Protein AF-A0A2E8NNI1-F1 (afdb_monomer)

pLDDT: mean 93.96, std 5.28, range [58.5, 98.38]

Foldseek 3Di:
DDPVCVVQQWAQPVRDDDDDPPDDDDDDGHIDGDHPDPDDDDDPPDDDDDDDDDDDDDDDDDDDDPVVDDDDPCHPDDDQSVDDD

Sequence (85 aa):
ARSSLGAKGLILPHSIGTIDSDYRGELFVLMTWIGDSDSYTIKSGERIAQLLISPVPDVSFKEVDLEELSETVRGSGGFGSTGRF

Secondary structure (DSSP, 8-state):
--HHHHTTTEE-TTSS----TT--SPPP---EE-SSSS--PPPTT--------------------GGGSPP-TTTT--TTTT---

Radius of gyration: 20.0 Å; Cα contacts (8 Å, |Δi|>4): 43; chains: 1; bounding box: 37×28×48 Å

Structure (mmCIF, N/CA/C/O backbone):
data_AF-A0A2E8NNI1-F1
#
_entry.id   AF-A0A2E8NNI1-F1
#
loop_
_atom_site.group_PDB
_atom_site.id
_atom_site.type_symbol
_atom_site.label_atom_id
_atom_site.label_alt_id
_atom_site.label_comp_id
_atom_site.label_asym_id
_atom_site.label_entity_id
_atom_si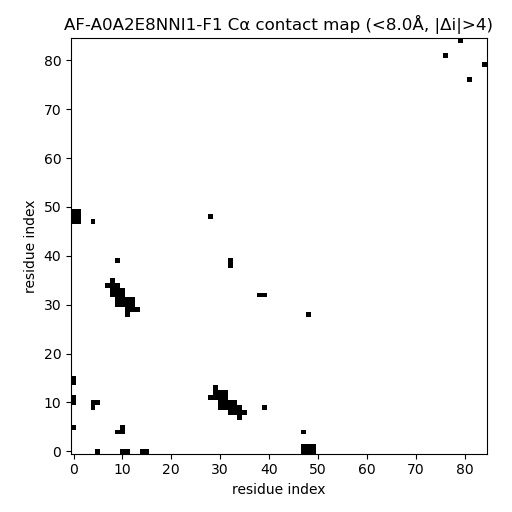te.label_seq_id
_atom_site.pdbx_PDB_ins_code
_atom_site.Cartn_x
_atom_site.Cartn_y
_atom_site.Cartn_z
_atom_site.occupancy
_atom_site.B_iso_or_equiv
_atom_site.auth_seq_id
_atom_site.auth_comp_id
_atom_site.auth_asym_id
_atom_site.auth_atom_id
_atom_site.pdbx_PDB_model_num
ATOM 1 N N . ALA A 1 1 ? 4.710 -3.309 -3.029 1.00 84.75 1 ALA A N 1
ATOM 2 C CA . ALA A 1 1 ? 5.861 -3.280 -3.967 1.00 84.75 1 ALA A CA 1
ATOM 3 C C . ALA A 1 1 ? 6.893 -4.344 -3.584 1.00 84.75 1 ALA A C 1
ATOM 5 O O . ALA A 1 1 ? 6.897 -4.772 -2.434 1.00 84.75 1 ALA A O 1
ATOM 6 N N . ARG A 1 2 ? 7.770 -4.773 -4.503 1.00 94.56 2 ARG A N 1
ATOM 7 C CA . ARG A 1 2 ? 8.967 -5.572 -4.163 1.00 94.56 2 ARG A CA 1
ATOM 8 C C . ARG A 1 2 ? 10.129 -4.623 -3.865 1.00 94.56 2 ARG A C 1
ATOM 10 O O . ARG A 1 2 ? 10.360 -3.712 -4.656 1.00 94.56 2 ARG A O 1
ATOM 17 N N . SER A 1 3 ? 10.874 -4.845 -2.782 1.00 94.62 3 SER A N 1
ATOM 18 C CA . SER A 1 3 ? 11.959 -3.942 -2.353 1.00 94.62 3 SER A CA 1
ATOM 19 C C . SER A 1 3 ? 12.996 -3.688 -3.451 1.00 94.62 3 SER A C 1
ATOM 21 O O . SER A 1 3 ? 13.366 -2.547 -3.694 1.00 94.62 3 SER A O 1
ATOM 23 N N . SER A 1 4 ? 13.395 -4.730 -4.185 1.00 94.81 4 SER A N 1
ATOM 24 C CA . SER A 1 4 ? 14.383 -4.628 -5.264 1.00 94.81 4 SER A CA 1
ATOM 25 C C . SER A 1 4 ? 13.924 -3.798 -6.467 1.00 94.81 4 SER A C 1
ATOM 27 O O . SER A 1 4 ? 14.764 -3.290 -7.199 1.00 94.81 4 SER A O 1
ATOM 29 N N . LEU A 1 5 ? 12.613 -3.706 -6.717 1.00 94.69 5 LEU A N 1
ATOM 30 C CA . LEU A 1 5 ? 12.046 -2.870 -7.783 1.00 94.69 5 LEU A CA 1
ATOM 31 C C . LEU A 1 5 ? 11.811 -1.442 -7.282 1.00 94.69 5 LEU A C 1
ATOM 33 O O . LEU A 1 5 ? 12.153 -0.490 -7.978 1.00 94.69 5 LEU A O 1
ATOM 37 N N . GLY A 1 6 ? 11.337 -1.299 -6.040 1.00 94.81 6 GLY A N 1
ATOM 38 C CA . GLY A 1 6 ? 11.185 0.002 -5.387 1.00 94.81 6 GLY A CA 1
ATOM 39 C C . GLY A 1 6 ? 12.509 0.758 -5.275 1.00 94.81 6 GLY A C 1
ATOM 40 O O . GLY A 1 6 ? 12.556 1.936 -5.602 1.00 94.81 6 GLY A O 1
ATOM 41 N N . ALA A 1 7 ? 13.605 0.070 -4.932 1.00 95.12 7 ALA A N 1
ATOM 42 C CA . ALA A 1 7 ? 14.948 0.658 -4.878 1.00 95.12 7 ALA A CA 1
ATOM 43 C C . ALA A 1 7 ? 15.454 1.181 -6.234 1.00 95.12 7 ALA A C 1
ATOM 45 O O . ALA A 1 7 ? 16.358 2.006 -6.268 1.00 95.12 7 ALA A O 1
ATOM 46 N N . LYS A 1 8 ? 14.884 0.702 -7.348 1.00 94.69 8 LYS A N 1
ATOM 47 C CA . LYS A 1 8 ? 15.196 1.200 -8.693 1.00 94.69 8 LYS A CA 1
ATOM 48 C C . LYS A 1 8 ? 14.304 2.369 -9.114 1.00 94.69 8 LYS A C 1
ATOM 50 O O . LYS A 1 8 ? 14.593 2.970 -10.133 1.00 94.69 8 LYS A O 1
ATOM 55 N N . GLY A 1 9 ? 13.230 2.666 -8.380 1.00 95.56 9 GLY A N 1
ATOM 56 C CA . GLY A 1 9 ? 12.247 3.689 -8.743 1.00 95.56 9 GLY A CA 1
ATOM 57 C C . GLY A 1 9 ? 10.960 3.145 -9.371 1.00 95.56 9 GLY A C 1
ATOM 58 O O . GLY A 1 9 ? 10.128 3.926 -9.816 1.00 95.56 9 GLY A O 1
ATOM 59 N N . LEU A 1 10 ? 10.744 1.825 -9.403 1.00 95.44 10 LEU A N 1
ATOM 60 C CA . LEU A 1 10 ? 9.464 1.256 -9.832 1.00 95.44 10 LEU A CA 1
ATOM 61 C C . LEU A 1 10 ? 8.554 1.057 -8.610 1.00 95.44 10 LEU A C 1
ATOM 63 O O . LEU A 1 10 ? 8.725 0.108 -7.836 1.00 95.44 10 LEU A O 1
ATOM 67 N N . ILE A 1 11 ? 7.596 1.965 -8.431 1.00 94.94 11 ILE A N 1
ATOM 68 C CA . ILE A 1 11 ? 6.766 2.074 -7.222 1.00 94.94 11 ILE A CA 1
ATOM 69 C C . ILE A 1 11 ? 5.280 1.815 -7.498 1.00 94.94 11 ILE A C 1
ATOM 71 O O . ILE A 1 11 ? 4.836 1.802 -8.645 1.00 94.94 11 ILE A O 1
ATOM 75 N N . LEU A 1 12 ? 4.506 1.617 -6.425 1.00 94.44 12 LEU A N 1
ATOM 76 C CA . LEU A 1 12 ? 3.044 1.571 -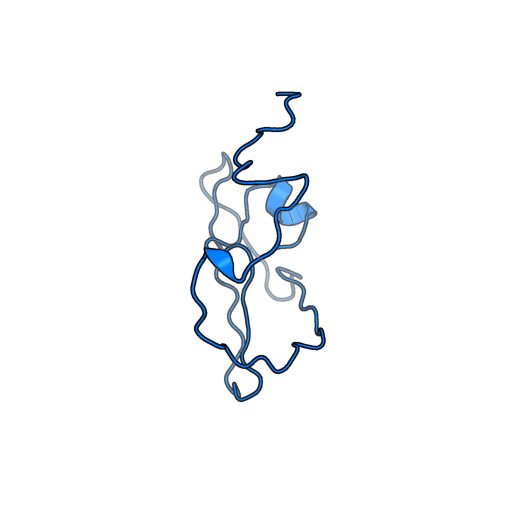6.474 1.00 94.44 12 LEU A CA 1
ATOM 77 C C . LEU A 1 12 ? 2.502 2.946 -6.047 1.00 94.44 12 LEU A C 1
ATOM 79 O O . LEU A 1 12 ? 2.724 3.325 -4.895 1.00 94.44 12 LEU A O 1
ATOM 83 N N . PRO A 1 13 ? 1.787 3.691 -6.910 1.00 94.00 13 PRO A N 1
ATOM 84 C CA . PRO A 1 13 ? 1.333 5.050 -6.590 1.00 94.00 13 PRO A CA 1
ATOM 85 C C . PRO A 1 13 ? 0.307 5.089 -5.448 1.00 94.00 13 PRO A C 1
ATOM 87 O O . PRO A 1 13 ? 0.189 6.083 -4.746 1.00 94.00 13 PRO A O 1
ATOM 90 N N . HIS A 1 14 ? -0.405 3.986 -5.228 1.00 91.62 14 HIS A N 1
ATOM 91 C CA . HIS A 1 14 ? -1.388 3.811 -4.159 1.00 91.62 14 HIS A CA 1
ATOM 92 C C . HIS A 1 14 ? -0.777 3.184 -2.888 1.00 91.62 14 HIS A C 1
ATOM 94 O O . HIS A 1 14 ? -1.508 2.823 -1.972 1.00 91.62 14 HIS A O 1
ATOM 100 N N . SER A 1 15 ? 0.555 3.037 -2.822 1.00 8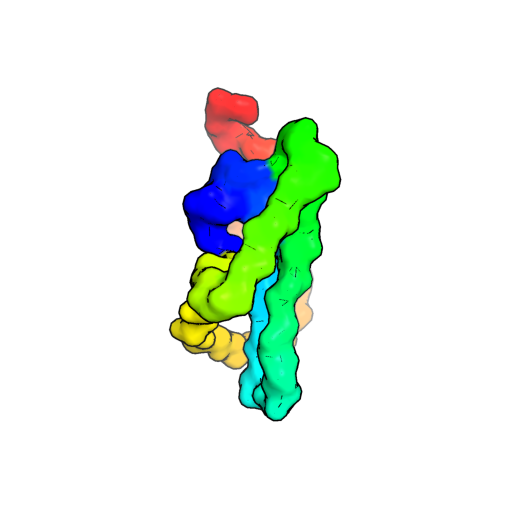8.12 15 SER A N 1
ATOM 101 C CA . SER A 1 15 ? 1.301 2.330 -1.768 1.00 88.12 15 SER A CA 1
ATOM 102 C C . SER A 1 15 ? 0.943 0.841 -1.645 1.00 88.12 15 SER A C 1
ATOM 104 O O . SER A 1 15 ? 1.711 -0.020 -2.092 1.00 88.12 15 SER A O 1
ATOM 106 N N . ILE A 1 16 ? -0.226 0.524 -1.084 1.00 90.94 16 ILE A N 1
ATOM 107 C CA . ILE A 1 16 ? -0.725 -0.835 -0.852 1.00 90.94 16 ILE A CA 1
ATOM 108 C C . ILE A 1 16 ? -2.076 -0.986 -1.546 1.00 90.94 16 ILE A C 1
ATOM 110 O O . ILE A 1 16 ? -3.013 -0.244 -1.265 1.00 90.94 16 ILE A O 1
ATOM 114 N N . GLY A 1 17 ? -2.174 -1.950 -2.461 1.00 93.75 17 GLY A N 1
ATOM 115 C CA . GLY A 1 17 ? -3.442 -2.314 -3.085 1.00 93.75 17 GLY A CA 1
ATOM 116 C C . GLY A 1 17 ? -4.259 -3.165 -2.122 1.00 93.75 17 GLY A C 1
ATOM 117 O O . GLY A 1 17 ? -3.797 -4.231 -1.716 1.00 93.75 17 GLY A O 1
ATOM 118 N N . THR A 1 18 ? -5.451 -2.696 -1.759 1.00 95.19 18 THR A N 1
ATOM 119 C CA . THR A 1 18 ? -6.433 -3.494 -1.015 1.00 95.19 18 THR A CA 1
ATOM 120 C C . THR A 1 18 ? -7.349 -4.170 -2.024 1.00 95.19 18 THR A C 1
ATOM 122 O O . THR A 1 18 ? -7.846 -3.508 -2.931 1.00 95.19 18 THR A O 1
ATOM 125 N N . ILE A 1 19 ? -7.516 -5.484 -1.895 1.00 96.38 19 ILE A N 1
ATOM 126 C CA . ILE A 1 19 ? -8.395 -6.283 -2.750 1.00 96.38 19 ILE A CA 1
ATOM 127 C C . ILE A 1 19 ? -9.544 -6.781 -1.881 1.00 96.38 19 ILE A C 1
ATOM 129 O O . ILE A 1 19 ? -9.305 -7.504 -0.911 1.00 96.38 19 ILE A O 1
ATOM 133 N N . ASP A 1 20 ? -10.765 -6.387 -2.227 1.00 95.75 20 ASP A N 1
ATOM 134 C CA . ASP A 1 20 ? -11.962 -6.757 -1.477 1.00 95.75 20 ASP A CA 1
ATOM 135 C C . ASP A 1 20 ? -12.272 -8.255 -1.599 1.00 95.75 20 ASP A C 1
ATOM 137 O O . ASP A 1 20 ? -11.976 -8.908 -2.605 1.00 95.75 20 ASP A O 1
ATOM 141 N N . SER A 1 21 ? -12.875 -8.820 -0.551 1.00 95.56 21 SER A N 1
ATOM 142 C CA . SER A 1 21 ? -13.130 -10.264 -0.434 1.00 95.56 21 SER A CA 1
ATOM 143 C C . SER A 1 21 ? -14.140 -10.795 -1.461 1.00 95.56 21 SER A C 1
ATOM 145 O O . SER A 1 21 ? -14.153 -11.991 -1.783 1.00 95.56 21 SER A O 1
ATOM 147 N N . ASP A 1 22 ? -14.972 -9.921 -2.017 1.00 96.31 22 ASP A N 1
ATOM 148 C CA . ASP A 1 22 ? -15.966 -10.217 -3.045 1.00 96.31 22 ASP A CA 1
ATOM 149 C C . ASP A 1 22 ? -15.488 -9.890 -4.472 1.00 96.31 22 ASP A C 1
ATOM 151 O O . ASP A 1 22 ? -16.176 -10.234 -5.436 1.00 96.31 22 ASP A O 1
ATOM 155 N N . TYR A 1 23 ? -14.275 -9.351 -4.645 1.00 98.06 23 TYR A N 1
ATOM 156 C CA . TYR A 1 23 ? -13.703 -9.105 -5.966 1.00 98.06 23 TYR A CA 1
ATOM 157 C C . TYR A 1 23 ? -13.432 -10.421 -6.713 1.00 98.06 23 TYR A C 1
ATOM 159 O O . TYR A 1 23 ? -12.878 -11.379 -6.163 1.00 98.06 23 TYR A O 1
ATOM 167 N N . ARG A 1 24 ? -13.841 -10.495 -7.986 1.00 98.25 24 ARG A N 1
ATOM 168 C CA . ARG A 1 24 ? -13.687 -11.689 -8.849 1.00 98.25 24 ARG A CA 1
ATOM 169 C C . ARG A 1 24 ? -13.003 -11.405 -10.188 1.00 98.25 24 ARG A C 1
ATOM 171 O O . ARG A 1 24 ? -12.925 -12.297 -11.027 1.00 98.25 24 ARG A O 1
ATOM 178 N N . GLY A 1 25 ? -12.553 -10.171 -10.404 1.00 98.38 25 GLY A N 1
ATOM 179 C CA . GLY A 1 25 ? -11.888 -9.771 -11.639 1.00 98.38 25 GLY A CA 1
ATOM 180 C C . GLY A 1 25 ? -10.411 -10.161 -11.685 1.00 98.38 25 GLY A C 1
ATOM 181 O O . GLY A 1 25 ? -9.848 -10.708 -10.735 1.00 98.38 25 GLY A O 1
ATOM 182 N N . GLU A 1 26 ? -9.778 -9.843 -12.809 1.00 98.12 26 GLU A N 1
ATOM 183 C CA . GLU A 1 26 ? -8.328 -9.924 -12.953 1.00 98.12 26 GLU A CA 1
ATOM 184 C C . GLU A 1 26 ? -7.636 -8.888 -12.058 1.00 98.12 26 GLU A C 1
ATOM 186 O O . GLU A 1 26 ? -8.059 -7.738 -11.957 1.00 98.12 26 GLU A O 1
ATOM 191 N N . LEU A 1 27 ? -6.547 -9.290 -11.406 1.00 96.75 27 LEU A N 1
ATOM 192 C CA . LEU A 1 27 ? -5.764 -8.386 -10.575 1.00 96.75 27 LEU A CA 1
ATOM 193 C C . LEU A 1 27 ? -4.805 -7.568 -11.439 1.00 96.75 27 LEU A C 1
ATOM 195 O O . LEU A 1 27 ? -3.928 -8.120 -12.102 1.00 96.75 27 LEU A O 1
ATOM 199 N N . PHE A 1 28 ? -4.909 -6.245 -11.349 1.00 95.56 28 PHE A N 1
ATOM 200 C CA . PHE A 1 28 ? -3.985 -5.320 -11.998 1.00 95.56 28 PHE A CA 1
ATOM 201 C C . PHE A 1 28 ? -2.992 -4.739 -10.993 1.00 95.56 28 PHE A C 1
ATOM 203 O O . PHE A 1 28 ? -3.334 -4.419 -9.856 1.00 95.56 28 PHE A O 1
ATOM 210 N N . VAL A 1 29 ? -1.746 -4.554 -11.432 1.00 95.19 29 VAL A N 1
ATOM 211 C CA . VAL A 1 29 ? -0.709 -3.879 -10.647 1.00 95.19 29 VAL A CA 1
ATOM 212 C C . VAL A 1 29 ? -0.491 -2.494 -11.241 1.00 95.19 29 VAL A C 1
ATOM 214 O O . VAL A 1 29 ? 0.143 -2.354 -12.284 1.00 95.19 29 VAL A O 1
ATOM 217 N N . LEU A 1 30 ? -1.001 -1.460 -10.572 1.00 95.19 30 LEU A N 1
ATOM 218 C CA . LEU A 1 30 ? -0.698 -0.079 -10.949 1.00 95.19 30 LEU A CA 1
ATOM 219 C C . LEU A 1 30 ? 0.746 0.235 -10.563 1.00 95.19 30 LEU A C 1
ATOM 221 O O . LEU A 1 30 ? 1.102 0.148 -9.387 1.00 95.19 30 LEU A O 1
ATOM 225 N N . MET A 1 31 ? 1.566 0.608 -11.541 1.00 94.50 31 MET A N 1
ATOM 226 C 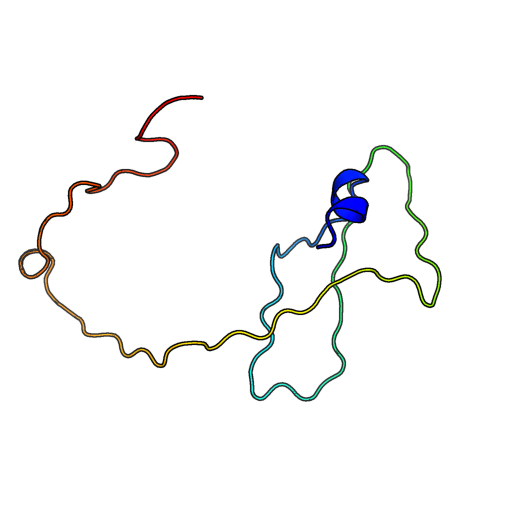CA . MET A 1 31 ? 2.974 0.934 -11.331 1.00 94.50 31 MET A CA 1
ATOM 227 C C . MET A 1 31 ? 3.300 2.313 -11.889 1.00 94.50 31 MET A C 1
ATOM 229 O O . MET A 1 31 ? 2.748 2.736 -12.904 1.00 94.50 31 MET A O 1
ATOM 233 N N . THR A 1 32 ? 4.240 2.989 -11.239 1.00 95.62 32 THR A N 1
ATOM 234 C CA . THR A 1 32 ? 4.805 4.254 -11.706 1.00 95.62 32 THR A CA 1
ATOM 235 C C . THR A 1 32 ? 6.320 4.150 -11.687 1.00 95.62 32 THR A C 1
ATOM 237 O O . THR A 1 32 ? 6.906 3.640 -10.729 1.00 95.62 32 THR A O 1
ATOM 240 N N . TRP A 1 33 ? 6.943 4.616 -12.764 1.00 96.50 33 TRP A N 1
ATOM 241 C CA . TRP A 1 33 ? 8.385 4.758 -12.859 1.00 96.50 33 TRP A CA 1
ATOM 242 C C . TRP A 1 33 ? 8.795 6.161 -12.402 1.00 96.50 33 TRP A C 1
ATOM 244 O O . TRP A 1 33 ? 8.306 7.147 -12.946 1.00 96.50 33 TRP A O 1
ATOM 254 N N . ILE A 1 34 ? 9.662 6.229 -11.392 1.00 96.50 34 ILE A N 1
ATOM 255 C CA . ILE A 1 34 ? 10.203 7.468 -10.807 1.00 96.50 34 ILE A CA 1
ATOM 256 C C . ILE A 1 34 ? 11.737 7.444 -10.702 1.00 96.50 34 ILE A C 1
ATOM 258 O O . ILE A 1 34 ? 12.307 8.197 -9.919 1.00 96.50 34 ILE A O 1
ATOM 262 N N . GLY A 1 35 ? 12.402 6.520 -11.399 1.00 95.44 35 GLY A N 1
ATOM 263 C CA . GLY A 1 35 ? 13.864 6.465 -11.415 1.00 95.44 35 GLY A CA 1
ATOM 264 C C . GLY A 1 35 ? 14.471 7.463 -12.403 1.00 95.44 35 GLY A C 1
ATOM 265 O O . GLY A 1 35 ? 13.768 8.031 -13.234 1.00 95.44 35 GLY A O 1
ATOM 266 N N . ASP A 1 36 ? 15.791 7.634 -12.327 1.00 95.19 36 ASP A N 1
ATOM 267 C CA . ASP A 1 36 ? 16.516 8.689 -13.056 1.00 95.19 36 ASP A CA 1
ATOM 268 C C . ASP A 1 36 ? 16.613 8.469 -14.577 1.00 95.19 36 ASP A C 1
ATOM 270 O O . ASP A 1 36 ? 16.950 9.392 -15.314 1.00 95.19 36 ASP A O 1
ATOM 274 N N . SER A 1 37 ? 16.361 7.251 -15.069 1.00 95.19 37 SER A N 1
ATOM 275 C CA . SER A 1 37 ? 16.354 6.967 -16.509 1.00 95.19 37 SER A CA 1
ATOM 276 C C . SER A 1 37 ? 15.010 7.297 -17.152 1.00 95.19 37 SER A C 1
ATOM 278 O O . SER A 1 37 ? 13.972 7.257 -16.500 1.00 95.19 37 SER A O 1
ATOM 280 N N . ASP A 1 38 ? 15.005 7.506 -18.470 1.00 95.88 38 ASP A N 1
ATOM 281 C CA . ASP A 1 38 ? 13.781 7.836 -19.218 1.00 95.88 38 ASP A CA 1
ATOM 282 C C . ASP A 1 38 ? 12.692 6.752 -19.124 1.00 95.88 38 ASP A C 1
ATOM 284 O O . ASP A 1 38 ? 11.502 7.034 -19.243 1.00 95.88 38 ASP A O 1
ATOM 288 N N . SER A 1 39 ? 13.081 5.484 -18.939 1.00 95.69 39 SER A N 1
ATOM 289 C CA . SER A 1 39 ? 12.139 4.368 -18.827 1.00 95.69 39 SER A CA 1
ATOM 290 C C . SER A 1 39 ? 12.707 3.169 -18.063 1.00 95.69 39 SER A C 1
ATOM 292 O O . SER A 1 39 ? 13.917 3.054 -17.850 1.00 95.69 39 SER A O 1
ATOM 294 N N . TYR A 1 40 ? 11.811 2.247 -17.698 1.00 95.00 40 TYR A N 1
ATOM 295 C CA . TYR A 1 40 ? 12.120 0.912 -17.186 1.00 95.00 40 TYR A CA 1
ATOM 296 C C . TYR A 1 40 ? 11.300 -0.134 -17.951 1.00 95.00 40 TYR A C 1
ATOM 298 O O . TYR A 1 40 ? 10.083 -0.004 -18.072 1.00 95.00 40 TYR A O 1
ATOM 306 N N . THR A 1 41 ? 11.947 -1.183 -18.467 1.00 95.75 41 THR A N 1
ATOM 307 C CA . THR A 1 41 ? 11.269 -2.249 -19.226 1.00 95.75 41 THR A CA 1
ATOM 308 C C . THR A 1 41 ? 10.998 -3.454 -18.334 1.00 95.75 41 THR A C 1
ATOM 310 O O . THR A 1 41 ? 11.927 -4.032 -17.775 1.00 95.75 41 THR A O 1
ATOM 313 N N . ILE A 1 42 ? 9.734 -3.869 -18.264 1.00 94.94 42 ILE A N 1
ATOM 314 C CA . ILE A 1 42 ? 9.302 -5.096 -17.587 1.00 94.94 42 ILE A CA 1
ATOM 315 C C . ILE A 1 42 ? 9.128 -6.186 -18.640 1.00 94.94 42 ILE A C 1
ATOM 317 O O . ILE A 1 42 ? 8.449 -5.978 -19.648 1.00 94.94 42 ILE A O 1
ATOM 321 N N . LYS A 1 43 ? 9.724 -7.358 -18.416 1.00 96.62 43 LYS A N 1
ATOM 322 C CA . LYS A 1 43 ? 9.539 -8.506 -19.318 1.00 96.62 43 LYS A CA 1
ATOM 323 C C . LYS A 1 43 ? 8.355 -9.361 -18.875 1.00 96.62 43 LYS A C 1
ATOM 325 O O . LYS A 1 43 ? 8.096 -9.513 -17.683 1.00 96.62 43 LYS A O 1
ATOM 330 N N . SER A 1 44 ? 7.664 -9.974 -19.836 1.00 97.38 44 SER A N 1
ATOM 331 C CA . SER A 1 44 ? 6.625 -10.963 -19.526 1.00 97.38 44 SER A CA 1
ATOM 332 C C . SER A 1 44 ? 7.198 -12.096 -18.665 1.00 97.38 44 SER A C 1
ATOM 334 O O . SER A 1 44 ? 8.314 -12.562 -18.904 1.00 97.38 44 SER A O 1
ATOM 336 N N . GLY A 1 45 ? 6.453 -12.498 -17.633 1.00 96.50 45 GLY A N 1
ATOM 337 C CA . GLY A 1 45 ? 6.887 -13.474 -16.629 1.00 96.50 45 GLY A CA 1
ATOM 338 C C . GLY A 1 45 ? 7.761 -12.905 -15.503 1.00 96.50 45 GLY A C 1
ATOM 339 O O . GLY A 1 45 ? 8.089 -13.630 -14.561 1.00 96.50 45 GLY A O 1
ATOM 340 N N . GLU A 1 46 ? 8.133 -11.621 -15.542 1.00 96.06 46 GLU A N 1
ATOM 341 C CA . GLU A 1 46 ? 8.847 -10.989 -14.434 1.00 96.06 46 GLU A CA 1
ATOM 342 C C . GLU A 1 46 ? 7.939 -10.837 -13.203 1.00 96.06 46 GLU A C 1
ATOM 344 O O . GLU A 1 46 ? 6.776 -10.446 -13.278 1.00 96.06 46 GLU A O 1
ATOM 349 N N . ARG A 1 47 ? 8.490 -11.125 -12.021 1.00 96.69 47 ARG A N 1
ATOM 350 C CA . ARG A 1 47 ? 7.779 -10.941 -10.751 1.00 96.69 47 ARG A CA 1
ATOM 351 C C . ARG A 1 47 ? 7.767 -9.457 -10.382 1.00 96.69 47 ARG A C 1
ATOM 353 O O . ARG A 1 47 ? 8.781 -8.951 -9.901 1.00 96.69 47 ARG A O 1
ATOM 360 N N . ILE A 1 48 ? 6.634 -8.779 -10.543 1.00 95.38 48 ILE A N 1
ATOM 361 C CA . ILE A 1 48 ? 6.525 -7.318 -10.337 1.00 95.38 48 ILE A CA 1
ATOM 362 C C . ILE A 1 48 ? 5.860 -6.899 -9.021 1.00 95.38 48 ILE A C 1
ATOM 364 O O . ILE A 1 48 ? 6.084 -5.796 -8.523 1.00 95.38 48 ILE A O 1
ATOM 368 N N . ALA A 1 49 ? 5.096 -7.796 -8.407 1.00 95.75 49 ALA A N 1
ATOM 369 C CA . ALA A 1 49 ? 4.369 -7.549 -7.171 1.00 95.75 49 ALA A CA 1
ATOM 370 C C . ALA A 1 49 ? 4.441 -8.765 -6.240 1.00 95.75 49 ALA A C 1
ATOM 372 O O . ALA A 1 49 ? 5.078 -9.774 -6.545 1.00 95.75 49 ALA A O 1
ATOM 373 N N . GLN A 1 50 ? 3.824 -8.623 -5.075 1.00 95.50 50 GLN A N 1
ATOM 374 C CA . GLN A 1 50 ? 3.617 -9.677 -4.092 1.00 95.50 50 GLN A CA 1
ATOM 375 C C . GLN A 1 50 ? 2.248 -9.452 -3.450 1.00 95.50 50 GLN A C 1
ATOM 377 O O . GLN A 1 50 ? 1.845 -8.299 -3.291 1.00 95.50 50 GLN A O 1
ATOM 382 N N . LEU A 1 51 ? 1.557 -10.537 -3.106 1.00 96.31 51 LEU A N 1
ATOM 383 C CA . LEU A 1 51 ? 0.246 -10.522 -2.464 1.00 96.31 51 LEU A CA 1
ATOM 384 C C . LEU A 1 51 ? 0.383 -11.077 -1.046 1.00 96.31 51 LEU A C 1
ATOM 386 O O . LEU A 1 51 ? 1.042 -12.097 -0.847 1.00 96.31 51 LEU A O 1
ATOM 390 N N . LEU A 1 52 ? -0.246 -10.411 -0.082 1.00 96.06 52 LEU A N 1
ATOM 391 C CA . LEU A 1 52 ? -0.386 -10.891 1.287 1.00 96.06 52 LEU A CA 1
ATOM 392 C C . LEU A 1 52 ? -1.872 -11.115 1.562 1.00 96.06 52 LEU A C 1
ATOM 394 O O . LEU A 1 52 ? -2.687 -10.249 1.257 1.00 96.06 52 LEU A O 1
ATOM 398 N N . ILE A 1 53 ? -2.206 -12.257 2.155 1.00 96.25 53 ILE A N 1
ATOM 399 C CA . ILE A 1 53 ? -3.553 -12.552 2.643 1.00 96.25 53 ILE A CA 1
ATOM 400 C C . ILE A 1 53 ? -3.495 -12.471 4.165 1.00 96.25 53 ILE A C 1
ATOM 402 O O . ILE A 1 53 ? -2.700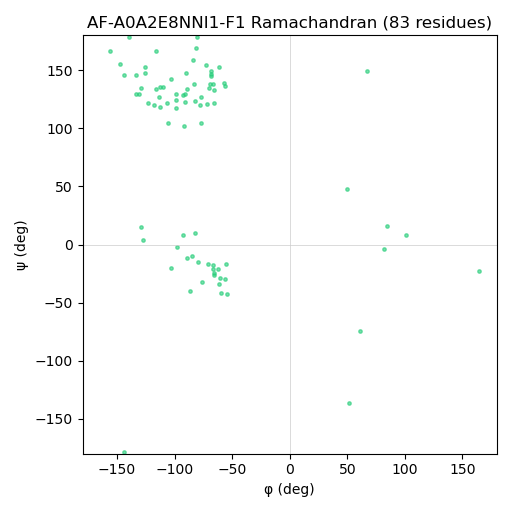 -13.172 4.789 1.00 96.25 53 ILE A O 1
ATOM 406 N N . SER A 1 54 ? -4.309 -11.597 4.751 1.00 95.38 54 SER A N 1
ATOM 407 C CA . SER A 1 54 ? -4.375 -11.378 6.196 1.00 95.38 54 SER A CA 1
ATOM 408 C C . SER A 1 54 ? -5.834 -11.350 6.649 1.00 95.38 54 SER A C 1
ATOM 410 O O . SER A 1 54 ? -6.673 -10.843 5.903 1.00 95.38 54 SER A O 1
ATOM 412 N N . PRO A 1 55 ? -6.155 -11.840 7.861 1.00 95.69 55 PRO A N 1
ATOM 413 C CA . PRO A 1 55 ? -7.455 -11.596 8.472 1.00 95.69 55 PRO A CA 1
ATOM 414 C C . PRO A 1 55 ? -7.719 -10.092 8.602 1.00 95.69 55 PRO A C 1
ATOM 416 O O . PRO A 1 55 ? -6.818 -9.334 8.972 1.00 95.69 55 PRO A O 1
ATOM 419 N N . VAL A 1 56 ? -8.956 -9.685 8.325 1.00 94.56 56 VAL A N 1
ATOM 420 C CA . VAL A 1 56 ? -9.469 -8.334 8.581 1.00 94.56 56 VAL A CA 1
ATOM 421 C C . VAL A 1 56 ? -10.538 -8.463 9.668 1.00 94.56 56 VAL A C 1
ATOM 423 O O . VAL A 1 56 ? -11.414 -9.319 9.525 1.00 94.56 56 VAL A O 1
ATOM 426 N N . PRO A 1 57 ? -10.457 -7.701 10.775 1.00 94.31 57 PRO A N 1
ATOM 427 C CA . PRO A 1 57 ? -11.467 -7.765 11.822 1.00 94.31 57 PRO A CA 1
ATOM 428 C C . PRO A 1 57 ? -12.792 -7.188 11.325 1.00 94.31 57 PRO A C 1
ATOM 430 O O . PRO A 1 57 ? -12.810 -6.206 10.585 1.00 94.31 57 PRO A O 1
ATOM 433 N N . ASP A 1 58 ? -13.891 -7.775 11.785 1.00 94.50 58 ASP A N 1
ATOM 434 C CA . ASP A 1 58 ? -15.208 -7.159 11.670 1.00 94.50 58 ASP A CA 1
ATOM 435 C C . ASP A 1 58 ? -15.337 -6.066 12.742 1.00 94.50 58 ASP A C 1
ATOM 437 O O . ASP A 1 58 ? -15.041 -6.306 13.918 1.00 94.50 58 ASP A O 1
ATOM 441 N N . VAL A 1 59 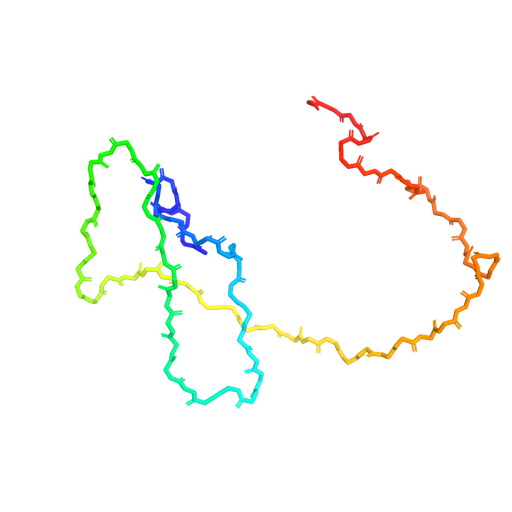? -15.697 -4.848 12.334 1.00 95.50 59 VAL A N 1
ATOM 442 C CA . VAL A 1 59 ? -15.693 -3.659 13.196 1.00 95.50 59 VAL A CA 1
ATOM 443 C C . VAL A 1 59 ? -16.999 -2.894 13.028 1.00 95.50 59 VAL A C 1
ATOM 445 O O . VAL A 1 59 ? -17.384 -2.525 11.922 1.00 95.50 59 VAL A O 1
ATOM 448 N N . SER A 1 60 ? -17.637 -2.572 14.153 1.00 96.69 60 SER A N 1
ATOM 449 C CA . SER A 1 60 ? -18.751 -1.628 14.234 1.00 96.69 60 SER A CA 1
ATOM 450 C C . SER A 1 60 ? -18.316 -0.355 14.955 1.00 96.69 60 SER A C 1
ATOM 452 O O . SER A 1 60 ? -17.694 -0.430 16.017 1.00 96.69 60 SER A O 1
ATOM 454 N N . PHE A 1 61 ? -18.692 0.8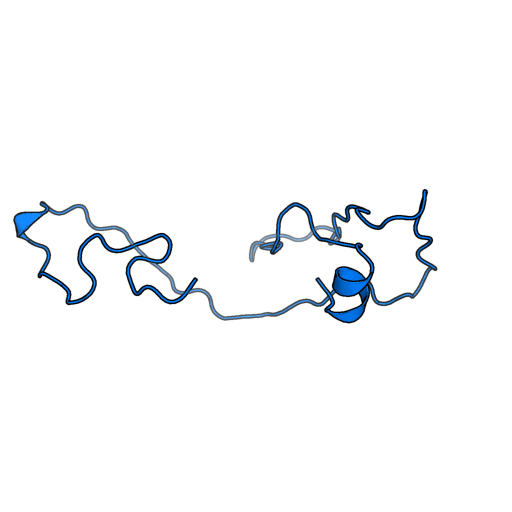09 14.431 1.00 95.88 61 PHE A N 1
ATOM 455 C CA . PHE A 1 61 ? -18.474 2.080 15.118 1.00 95.88 61 PHE A CA 1
ATOM 456 C C . PHE A 1 61 ? -19.590 2.354 16.133 1.00 95.88 61 PHE A C 1
ATOM 458 O O . PHE A 1 61 ? -20.767 2.141 15.840 1.00 95.88 61 PHE A O 1
ATOM 465 N N . LYS A 1 62 ? -19.213 2.850 17.316 1.00 96.12 62 LYS A N 1
ATOM 466 C CA . LYS A 1 62 ? -20.124 3.418 18.316 1.00 96.12 62 LYS A CA 1
ATOM 467 C C . LYS A 1 62 ? -19.742 4.881 18.521 1.00 96.12 62 LYS A C 1
ATOM 469 O O . LYS A 1 62 ? -18.612 5.162 18.906 1.00 96.12 62 LYS A O 1
ATOM 474 N N . GLU A 1 63 ? -20.676 5.781 18.252 1.00 97.38 63 GLU A N 1
ATOM 475 C CA . GLU A 1 63 ? -20.523 7.207 18.544 1.00 97.38 63 GLU A CA 1
ATOM 476 C C . GLU A 1 63 ? -20.570 7.435 20.064 1.00 97.38 63 GLU A C 1
ATOM 478 O O . GLU A 1 63 ? -21.390 6.823 20.755 1.00 97.38 63 GLU A O 1
ATOM 483 N N . VAL A 1 64 ? -19.644 8.249 20.577 1.00 97.12 64 VAL A N 1
ATOM 484 C CA . VAL A 1 64 ? -19.472 8.586 22.001 1.00 97.12 64 VAL A CA 1
ATOM 485 C C . VAL A 1 64 ? -18.963 10.020 22.124 1.00 97.12 64 VAL A C 1
ATOM 487 O O . VAL A 1 64 ? -18.310 10.518 21.198 1.00 97.12 64 VAL A O 1
ATOM 490 N N . ASP A 1 65 ? -19.217 10.654 23.265 1.00 97.38 65 ASP A N 1
ATOM 491 C CA . ASP A 1 65 ? -18.638 11.960 23.583 1.00 97.38 65 ASP A CA 1
ATOM 492 C C . ASP A 1 65 ? -17.135 11.826 23.905 1.00 97.38 65 ASP A C 1
ATOM 494 O O . ASP A 1 65 ? -16.653 10.768 24.325 1.00 97.38 65 ASP A O 1
ATOM 498 N N . LEU A 1 66 ? -16.358 12.897 23.705 1.00 92.75 66 LEU A N 1
ATOM 499 C CA . LEU A 1 66 ? -14.903 12.867 23.925 1.00 92.75 66 LEU A CA 1
ATOM 500 C C . LEU A 1 66 ? -14.548 12.555 25.383 1.00 92.75 66 LEU A C 1
ATOM 502 O O . LEU A 1 66 ? -13.553 11.879 25.641 1.00 92.75 66 LEU A O 1
ATOM 506 N N . GLU A 1 67 ? -15.368 13.018 26.323 1.00 94.56 67 GLU A N 1
ATOM 507 C CA . GLU A 1 67 ? -15.199 12.825 27.762 1.00 94.56 67 GLU A CA 1
ATOM 508 C C . GLU A 1 67 ? -15.365 11.355 28.192 1.00 94.56 67 GLU A C 1
ATOM 510 O O . GLU A 1 67 ? -14.914 10.980 29.275 1.00 94.56 67 GLU A O 1
ATOM 515 N N . GLU A 1 68 ? -15.978 10.509 27.355 1.00 96.12 68 GLU A N 1
ATOM 516 C CA . GLU A 1 68 ? -16.108 9.066 27.601 1.00 96.12 68 GLU A CA 1
ATOM 517 C C . GLU A 1 68 ? -14.824 8.285 27.263 1.00 96.12 68 GLU A C 1
ATOM 519 O O . GLU A 1 68 ? -14.677 7.124 27.659 1.00 96.12 68 GLU A O 1
ATOM 524 N N . LEU A 1 69 ? -13.885 8.892 26.531 1.00 95.31 69 LEU A N 1
ATOM 525 C CA . LEU A 1 69 ? -12.625 8.262 26.141 1.00 95.31 69 LEU A CA 1
ATOM 526 C C . LEU A 1 69 ? -11.531 8.541 27.179 1.00 95.31 69 LEU A C 1
ATOM 528 O O . LEU A 1 69 ? -11.257 9.680 27.546 1.00 95.31 69 LEU A O 1
ATOM 532 N N . SER A 1 70 ? -10.844 7.488 27.627 1.00 95.06 70 SER A N 1
ATOM 533 C CA . SER A 1 70 ? -9.705 7.623 28.541 1.00 95.06 70 SER A CA 1
ATOM 534 C C . SER A 1 70 ? -8.502 8.293 27.869 1.00 95.06 70 SER A C 1
ATOM 536 O O . SER A 1 70 ? -8.204 8.016 26.704 1.00 95.06 70 SER A O 1
ATOM 538 N N . GLU A 1 71 ? -7.732 9.069 28.632 1.00 95.19 71 GLU A N 1
ATOM 539 C CA . GLU A 1 71 ? -6.452 9.608 28.167 1.00 95.19 71 GLU A CA 1
ATOM 540 C C . GLU A 1 71 ? -5.442 8.498 27.827 1.00 95.19 71 GLU A C 1
ATOM 542 O O . GLU A 1 71 ? -5.450 7.403 28.395 1.00 95.19 71 GLU A O 1
ATOM 547 N N . THR A 1 72 ? -4.523 8.794 26.906 1.00 95.31 72 THR A N 1
ATOM 548 C CA . THR A 1 72 ? -3.412 7.899 26.561 1.00 95.31 72 THR A CA 1
ATOM 549 C C . THR A 1 72 ? -2.086 8.630 26.697 1.00 95.31 72 THR A C 1
ATOM 551 O O . THR A 1 72 ? -2.007 9.833 26.463 1.00 95.31 72 THR A O 1
ATOM 554 N N . VAL A 1 73 ? -1.009 7.890 26.980 1.00 94.19 73 VAL A N 1
ATOM 555 C CA . VAL A 1 73 ? 0.359 8.443 27.059 1.00 94.19 73 VAL A CA 1
ATOM 556 C C . VAL A 1 73 ? 0.769 9.167 25.767 1.00 94.19 73 VAL A C 1
ATOM 558 O O . VAL A 1 73 ? 1.556 10.107 25.807 1.00 94.19 73 VAL A O 1
ATOM 561 N N . ARG A 1 74 ? 0.237 8.748 24.610 1.00 93.50 74 ARG A N 1
ATOM 562 C CA . ARG A 1 74 ? 0.525 9.380 23.316 1.00 93.50 74 ARG A CA 1
ATOM 563 C C . ARG A 1 74 ? -0.223 10.705 23.117 1.00 93.50 74 ARG A C 1
ATOM 565 O O . ARG A 1 74 ? 0.299 11.583 22.429 1.00 93.50 74 ARG A O 1
ATOM 57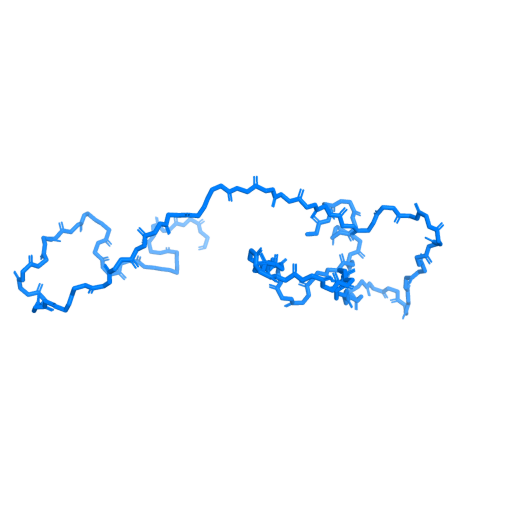2 N N . GLY A 1 75 ? -1.427 10.841 23.676 1.00 92.69 75 GLY A N 1
ATOM 573 C CA . GLY A 1 75 ? -2.294 12.004 23.474 1.00 92.69 75 GLY A CA 1
ATOM 574 C C . GLY A 1 75 ? -2.502 12.335 21.990 1.00 92.69 75 GLY A C 1
ATOM 575 O O . GLY A 1 75 ? -2.664 11.445 21.155 1.00 92.69 75 GLY A O 1
ATOM 576 N N . SER A 1 76 ? -2.433 13.622 21.649 1.00 92.50 76 SER A N 1
ATOM 577 C CA . SER A 1 76 ? -2.528 14.141 20.275 1.00 92.50 76 SER A CA 1
ATOM 578 C C . SER A 1 76 ? -1.209 14.083 19.480 1.00 92.50 76 SER A C 1
ATOM 580 O O . SER A 1 76 ? -1.111 14.652 18.392 1.00 92.50 76 SER A O 1
ATOM 582 N N . GLY A 1 77 ? -0.177 13.404 19.994 1.00 90.94 77 GLY A N 1
ATOM 583 C CA . GLY A 1 77 ? 1.141 13.329 19.363 1.00 90.94 77 GLY A CA 1
ATOM 584 C C . GLY A 1 77 ? 1.150 12.585 18.018 1.00 90.94 77 GLY A C 1
ATOM 585 O O . GLY A 1 77 ? 0.846 11.387 17.929 1.00 90.94 77 GLY A O 1
ATOM 586 N N . GLY A 1 78 ? 1.587 13.275 16.963 1.00 91.81 78 GLY A N 1
ATOM 587 C CA . GLY A 1 78 ? 1.789 12.739 15.614 1.00 91.81 78 GLY A CA 1
ATOM 588 C C . GLY A 1 78 ? 3.004 13.362 14.920 1.00 91.81 78 GLY A C 1
ATOM 589 O O . GLY A 1 78 ? 3.701 14.177 15.513 1.00 91.81 78 GLY A O 1
ATOM 590 N N . PHE A 1 79 ? 3.271 12.965 13.671 1.00 89.38 79 PHE A N 1
ATOM 591 C CA . PHE A 1 79 ? 4.265 13.613 12.791 1.00 89.38 79 PHE A CA 1
ATOM 592 C C . PHE A 1 79 ? 5.651 13.848 13.421 1.00 89.38 79 PHE A C 1
ATOM 594 O O . PHE A 1 79 ? 6.206 14.936 13.342 1.00 89.38 79 PHE A O 1
ATOM 601 N N . GLY A 1 80 ? 6.217 12.825 14.064 1.00 89.50 80 GLY A N 1
ATOM 602 C CA . GLY A 1 80 ? 7.543 12.941 14.680 1.00 89.50 80 GLY A CA 1
ATOM 603 C C . GLY A 1 80 ? 7.546 13.543 16.088 1.00 89.50 80 GLY A C 1
ATOM 604 O O . GLY A 1 80 ? 8.611 13.889 16.586 1.00 89.50 80 GLY A O 1
ATOM 605 N N . SER A 1 81 ? 6.399 13.607 16.777 1.00 89.56 81 SER A N 1
ATOM 606 C CA . SER A 1 81 ? 6.274 14.134 18.151 1.00 89.56 81 SER A CA 1
ATOM 607 C C . SER A 1 81 ? 7.188 13.484 19.200 1.00 89.56 81 SER A C 1
ATOM 609 O O . SER A 1 81 ? 7.370 14.041 20.276 1.00 89.56 8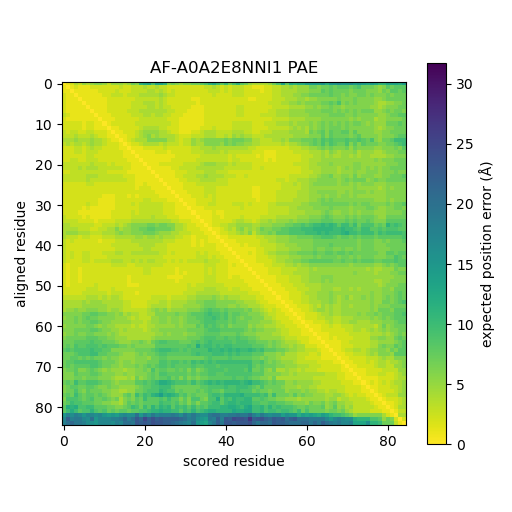1 SER A O 1
ATOM 611 N N . THR A 1 82 ? 7.760 12.310 18.923 1.00 87.38 82 THR A N 1
ATOM 612 C CA . THR A 1 82 ? 8.732 11.643 19.806 1.00 87.38 82 THR A CA 1
ATOM 613 C C . THR A 1 82 ? 10.173 12.117 19.602 1.00 87.38 82 THR A C 1
ATOM 615 O O . THR A 1 82 ? 11.037 11.749 20.393 1.00 87.38 82 THR A O 1
ATOM 618 N N . GLY A 1 83 ? 10.438 12.903 18.551 1.00 83.19 83 GLY A N 1
ATOM 619 C CA . GLY A 1 83 ? 11.759 13.399 18.172 1.00 83.19 83 GLY A CA 1
ATOM 620 C C . GLY A 1 83 ? 12.730 12.306 17.707 1.00 83.19 83 GLY A C 1
ATOM 621 O O . GLY A 1 83 ? 12.649 11.152 18.131 1.00 83.19 83 GLY A O 1
ATOM 622 N N . ARG A 1 84 ? 13.634 12.686 16.794 1.00 72.38 84 ARG A N 1
ATOM 623 C CA . ARG A 1 84 ? 14.949 12.073 16.472 1.00 72.38 84 ARG A CA 1
ATOM 624 C C . ARG A 1 84 ? 15.492 12.566 15.126 1.00 72.38 84 ARG A C 1
ATOM 626 O O . ARG A 1 84 ? 16.702 12.509 14.940 1.00 72.38 84 ARG A O 1
ATOM 633 N N . PHE A 1 85 ? 14.613 13.040 14.242 1.00 58.50 85 PHE A N 1
ATOM 634 C CA . PHE A 1 85 ? 14.893 13.618 12.927 1.00 58.50 85 PHE A CA 1
ATOM 635 C C . PHE A 1 85 ? 13.842 14.679 12.618 1.00 58.50 85 PHE A C 1
ATOM 637 O O . PHE A 1 85 ? 12.691 14.472 13.072 1.00 58.50 85 PHE A O 1
#

Mean predicted aligned error: 4.91 Å

Solvent-accessible surface area (backbone atoms only — not comparable to full-atom values): 6336 Å² total; per-residue (Å²): 98,40,69,80,44,40,76,59,24,47,36,37,86,74,60,67,90,84,78,63,94,83,68,82,75,86,88,78,83,72,71,43,84,71,38,95,58,99,74,83,88,83,60,90,91,59,88,73,68,80,87,83,89,75,93,76,84,91,82,81,91,76,91,76,62,75,88,78,56,79,88,54,97,63,65,92,64,55,97,60,68,82,65,90,121